Protein AF-A0A1Q9TMA4-F1 (afdb_monomer_lite)

Sequence (161 aa):
MSEAVSGPCPETPPRSEPEQAPPPSTEVVAIDDAPVKVGPGLGERLGRWAKESFVPPEIWSTDRPSLSKQLAYAREGAWGPKKGWHRTAAQVAFWGVSFPTSAAAYAIEWIGERPSRWVVALILLSLLYQLPYVPQAVGVLIRIPAWPITATWSLLGLAAS

pLDDT: mean 74.06, std 15.37, range [39.78, 96.88]

Radius of gyration: 37.81 Å; chains: 1; bounding box: 89×95×64 Å

Secondary structure (DSSP, 8-state):
--------------------PPP----------------S-HHHHHHHHHHHHHS---TTTSPPPPHHHHHHHHHHTTTS-SSSHHHHHHHHHIIIIIHHHHHHHHHHHHHHT-HHHHHHHHHHHHHHHTSTHHHHHHHHHHHHHHHHHHHHHHHHHHTT-

Structure (mmCIF, N/CA/C/O backbone):
data_AF-A0A1Q9TMA4-F1
#
_entry.id   AF-A0A1Q9TMA4-F1
#
loop_
_atom_site.group_PDB
_atom_site.id
_atom_site.type_symbol
_atom_site.label_atom_id
_atom_site.label_alt_id
_atom_site.label_comp_id
_atom_site.label_asym_id
_atom_site.label_entity_id
_atom_site.label_seq_id
_atom_site.pdbx_PDB_ins_code
_atom_site.Cartn_x
_atom_site.Cartn_y
_atom_site.Cartn_z
_atom_site.occupancy
_atom_site.B_iso_or_equiv
_atom_site.auth_seq_id
_atom_site.auth_comp_id
_atom_site.auth_asym_id
_atom_site.auth_atom_id
_atom_site.pdbx_PDB_model_num
ATOM 1 N N . MET A 1 1 ? -67.937 -67.158 25.478 1.00 39.78 1 MET A N 1
ATOM 2 C CA . MET A 1 1 ? -67.286 -68.395 24.995 1.00 39.78 1 MET A CA 1
ATOM 3 C C . MET A 1 1 ? -65.808 -68.237 25.266 1.00 39.78 1 MET A C 1
ATOM 5 O O . MET A 1 1 ? -65.268 -67.235 24.834 1.00 39.78 1 MET A O 1
ATOM 9 N N . SER A 1 2 ? -65.079 -69.097 25.945 1.00 44.59 2 SER A N 1
ATOM 10 C CA . SER A 1 2 ? -65.337 -70.131 26.943 1.00 44.59 2 SER A CA 1
ATOM 11 C C . SER A 1 2 ? -63.976 -70.285 27.621 1.00 44.59 2 SER A C 1
ATOM 13 O O . SER A 1 2 ? -62.950 -70.234 26.945 1.00 44.59 2 SER A O 1
ATOM 15 N N . GLU A 1 3 ? -63.974 -70.427 28.938 1.00 45.12 3 GLU A N 1
ATOM 16 C CA . GLU A 1 3 ? -62.808 -70.850 29.707 1.00 45.12 3 GLU A CA 1
ATOM 17 C C . GLU A 1 3 ? -62.313 -72.228 29.246 1.00 45.12 3 GLU A C 1
ATOM 19 O O . GLU A 1 3 ? -63.118 -73.086 28.881 1.00 45.12 3 GLU A O 1
ATOM 24 N N . ALA A 1 4 ? -61.004 -72.462 29.352 1.00 47.50 4 ALA A N 1
ATOM 25 C CA . ALA A 1 4 ? -60.463 -73.785 29.647 1.00 47.50 4 ALA A CA 1
ATOM 26 C C . ALA A 1 4 ? -59.119 -73.646 30.379 1.00 47.50 4 ALA A C 1
ATOM 28 O O . ALA A 1 4 ? -58.060 -73.441 29.789 1.00 47.50 4 ALA A O 1
ATOM 29 N N . VAL A 1 5 ? -59.222 -73.737 31.701 1.00 52.69 5 VAL A N 1
ATOM 30 C CA . VAL A 1 5 ? -58.171 -74.053 32.670 1.00 52.69 5 VAL A CA 1
ATOM 31 C C . VAL A 1 5 ? -57.756 -75.521 32.506 1.00 52.69 5 VAL A C 1
ATOM 33 O O . VAL A 1 5 ? -58.635 -76.367 32.375 1.00 52.69 5 VAL A O 1
ATOM 36 N N . SER A 1 6 ? -56.458 -75.843 32.610 1.00 52.31 6 SER A N 1
ATOM 37 C CA . SER A 1 6 ? -55.985 -77.086 33.255 1.00 52.31 6 SER A CA 1
ATOM 38 C C . SER A 1 6 ? -54.473 -77.033 33.542 1.00 52.31 6 SER A C 1
ATOM 40 O O . SER A 1 6 ? -53.674 -76.921 32.616 1.00 52.31 6 SER A O 1
ATOM 42 N N . GLY A 1 7 ? -54.081 -77.115 34.822 1.00 47.53 7 GLY A N 1
ATOM 43 C CA . GLY A 1 7 ? -52.700 -77.399 35.279 1.00 47.53 7 GLY A CA 1
ATOM 44 C C . GLY A 1 7 ? -52.404 -78.914 35.315 1.00 47.53 7 GLY A C 1
ATOM 45 O O . GLY A 1 7 ? -53.079 -79.649 34.595 1.00 47.53 7 GLY A O 1
ATOM 46 N N . PRO A 1 8 ? -51.571 -79.440 36.247 1.00 53.34 8 PRO A N 1
ATOM 47 C CA . PRO A 1 8 ? -50.202 -79.051 36.640 1.00 53.34 8 PRO A CA 1
ATOM 48 C C . PRO A 1 8 ? -49.175 -80.235 36.629 1.00 53.34 8 PRO A C 1
ATOM 50 O O . PRO A 1 8 ? -49.577 -81.385 36.735 1.00 53.34 8 PRO A O 1
ATOM 53 N N . CYS A 1 9 ? -47.866 -79.898 36.601 1.00 45.06 9 CYS A N 1
ATOM 54 C CA . CYS A 1 9 ? -46.639 -80.572 37.131 1.00 45.06 9 CYS A CA 1
ATOM 55 C C . CYS A 1 9 ? -46.297 -82.065 36.819 1.00 45.06 9 CYS A C 1
ATOM 57 O O . CYS A 1 9 ? -47.188 -82.905 36.752 1.00 45.06 9 CYS A O 1
ATOM 59 N N . PRO A 1 10 ? -44.994 -82.437 36.689 1.00 55.50 10 PRO A N 1
ATOM 60 C CA . PRO A 1 10 ? -44.120 -82.515 37.871 1.00 55.50 10 PRO A CA 1
ATOM 61 C C . PRO A 1 10 ? -42.655 -82.054 37.704 1.00 55.50 10 PRO A C 1
ATOM 63 O O . PRO A 1 10 ? -42.088 -81.989 36.616 1.00 55.50 10 PRO A O 1
ATOM 66 N N . GLU A 1 11 ? -42.067 -81.769 38.865 1.00 49.47 11 GLU A N 1
ATOM 67 C CA . GLU A 1 11 ? -40.668 -81.455 39.148 1.00 49.47 11 GLU A CA 1
ATOM 68 C C . GLU A 1 11 ? -39.682 -82.564 38.737 1.00 49.47 11 GLU A C 1
ATOM 70 O O . GLU A 1 11 ? -39.968 -83.758 38.808 1.00 49.47 11 GLU A O 1
ATOM 75 N N . THR A 1 12 ? -38.447 -82.170 38.429 1.00 57.56 12 THR A N 1
ATOM 76 C CA . THR A 1 12 ? -37.255 -83.009 38.628 1.00 57.56 12 THR A CA 1
ATOM 77 C C . THR A 1 12 ? -36.114 -82.107 39.112 1.00 57.56 12 THR A C 1
ATOM 79 O O . THR A 1 12 ? -35.728 -81.198 38.375 1.00 57.56 12 THR A O 1
ATOM 82 N N . PRO A 1 13 ? -35.573 -82.299 40.331 1.00 56.16 13 PRO A N 1
ATOM 83 C CA . PRO A 1 13 ? -34.351 -81.641 40.783 1.00 56.16 13 PRO A CA 1
ATOM 84 C C . PRO A 1 13 ? -33.136 -82.565 40.523 1.00 56.16 13 PRO A C 1
ATOM 86 O O . PRO A 1 13 ? -33.284 -83.670 40.005 1.00 56.16 13 PRO A O 1
ATOM 89 N N . PRO A 1 14 ? -31.934 -82.197 40.979 1.00 55.84 14 PRO A N 1
ATOM 90 C CA . PRO A 1 14 ? -30.977 -81.294 40.357 1.00 55.84 14 PRO A CA 1
ATOM 91 C C . PRO A 1 14 ? -29.791 -82.074 39.749 1.00 55.84 14 PRO A C 1
ATOM 93 O O . PRO A 1 14 ? -29.515 -83.213 40.126 1.00 55.84 14 PRO A O 1
ATOM 96 N N . ARG A 1 15 ? -29.000 -81.444 38.874 1.00 42.34 15 ARG A N 1
ATOM 97 C CA . ARG A 1 15 ? -27.616 -81.888 38.645 1.00 42.34 15 ARG A CA 1
ATOM 98 C C . ARG A 1 15 ? -26.684 -80.689 38.647 1.00 42.34 15 ARG A C 1
ATOM 100 O O . ARG A 1 15 ? -26.617 -79.935 37.685 1.00 42.34 15 ARG A O 1
ATOM 107 N N . SER A 1 16 ? -26.012 -80.525 39.776 1.00 54.84 16 SER A N 1
ATOM 108 C CA . SER A 1 16 ? -24.883 -79.626 39.966 1.00 54.84 16 SER A CA 1
ATOM 109 C C . SER A 1 16 ? -23.645 -80.225 39.304 1.00 54.84 16 SER A C 1
ATOM 111 O O . SER A 1 16 ? -23.318 -81.374 39.587 1.00 54.84 16 SER A O 1
ATOM 113 N N . GLU A 1 17 ? -22.952 -79.450 38.474 1.00 55.56 17 GLU A N 1
ATOM 114 C CA . GLU A 1 17 ? -21.537 -79.622 38.111 1.00 55.56 17 GLU A CA 1
ATOM 115 C C . GLU A 1 17 ? -21.041 -78.308 37.456 1.00 55.56 17 GLU A C 1
ATOM 117 O O . GLU A 1 17 ? -21.864 -77.501 37.024 1.00 55.56 17 GLU A O 1
ATOM 122 N N . PRO A 1 18 ? -19.737 -77.995 37.496 1.00 50.81 18 PRO A N 1
ATOM 123 C CA . PRO A 1 18 ? -19.208 -77.005 38.430 1.00 50.81 18 PRO A CA 1
ATOM 124 C C . PRO A 1 18 ? -18.807 -75.676 37.777 1.00 50.81 18 PRO A C 1
ATOM 126 O O . PRO A 1 18 ? -18.363 -75.618 36.635 1.00 50.81 18 PRO A O 1
ATOM 129 N N . GLU A 1 19 ? -18.916 -74.632 38.597 1.00 57.62 19 GLU A N 1
ATOM 130 C CA . GLU A 1 19 ? -18.088 -73.424 38.681 1.00 57.62 19 GLU A CA 1
ATOM 131 C C . GLU A 1 19 ? -16.900 -73.343 37.698 1.00 57.62 19 GLU A C 1
ATOM 133 O O . GLU A 1 19 ? -15.788 -73.789 37.977 1.00 57.62 19 GLU A O 1
ATOM 138 N N . GLN A 1 20 ? -17.133 -72.699 36.552 1.00 51.00 20 GLN A N 1
ATOM 139 C CA . GLN A 1 20 ? -16.081 -72.056 35.769 1.00 51.00 20 GLN A CA 1
ATOM 140 C C . GLN A 1 20 ? -16.149 -70.551 36.020 1.00 51.00 20 GLN A C 1
ATOM 142 O O . GLN A 1 20 ? -17.106 -69.878 35.637 1.00 51.00 20 GLN A O 1
ATOM 147 N N . ALA A 1 21 ? -15.124 -70.041 36.702 1.00 54.44 21 ALA A N 1
ATOM 148 C CA . ALA A 1 21 ? -14.914 -68.621 36.927 1.00 54.44 21 ALA A CA 1
ATOM 149 C C . ALA A 1 21 ? -14.844 -67.854 35.586 1.00 54.44 21 ALA A C 1
ATOM 151 O O . ALA A 1 21 ? -14.242 -68.352 34.628 1.00 54.44 21 ALA A O 1
ATOM 152 N N . PRO A 1 22 ? -15.438 -66.651 35.499 1.00 65.12 22 PRO A N 1
ATOM 153 C CA . PRO A 1 22 ? -15.466 -65.879 34.264 1.00 65.12 22 PRO A CA 1
ATOM 154 C C . PRO A 1 22 ? -14.064 -65.352 33.907 1.00 65.12 22 PRO A C 1
ATOM 156 O O . PRO A 1 22 ? -13.335 -64.909 34.800 1.00 65.12 22 PRO A O 1
ATOM 159 N N . PRO A 1 23 ? -13.671 -65.326 32.619 1.00 65.69 23 PRO A N 1
ATOM 160 C CA . PRO A 1 23 ? -12.566 -64.477 32.195 1.00 65.69 23 PRO A CA 1
ATOM 161 C C . PRO A 1 23 ? -12.961 -63.002 32.402 1.00 65.69 23 PRO A C 1
ATOM 163 O O . PRO A 1 23 ? -14.135 -62.659 32.243 1.00 65.69 23 PRO A O 1
ATOM 166 N N . PRO A 1 24 ? -12.016 -62.118 32.764 1.00 57.09 24 PRO A N 1
ATOM 167 C CA . PRO A 1 24 ? -12.315 -60.722 33.045 1.00 57.09 24 PRO A CA 1
ATOM 168 C C . PRO A 1 24 ? -12.894 -60.046 31.801 1.00 57.09 24 PRO A C 1
ATOM 170 O O . PRO A 1 24 ? -12.211 -59.872 30.788 1.00 57.09 24 PRO A O 1
ATOM 173 N N . SER A 1 25 ? -14.162 -59.654 31.899 1.00 53.59 25 SER A N 1
ATOM 174 C CA . SER A 1 25 ? -14.818 -58.738 30.978 1.00 53.59 25 SER A CA 1
ATOM 175 C C . SER A 1 25 ? -13.993 -57.456 30.944 1.00 53.59 25 SER A C 1
ATOM 177 O O . SER A 1 25 ? -14.022 -56.658 31.878 1.00 53.59 25 SER A O 1
ATOM 179 N N . THR A 1 26 ? -13.215 -57.272 29.880 1.00 51.41 26 THR A N 1
ATOM 180 C CA . THR A 1 26 ? -12.702 -55.950 29.531 1.00 51.41 26 THR A CA 1
ATOM 181 C C . THR A 1 26 ? -13.924 -55.146 29.127 1.00 51.41 26 THR A C 1
ATOM 183 O O . THR A 1 26 ? -14.411 -55.246 28.003 1.00 51.41 26 THR A O 1
ATOM 186 N N . GLU A 1 27 ? -14.485 -54.435 30.096 1.00 52.16 27 GLU A N 1
ATOM 187 C CA . GLU A 1 27 ? -15.512 -53.435 29.883 1.00 52.16 27 GLU A CA 1
ATOM 188 C C . GLU A 1 27 ? -14.855 -52.331 29.051 1.00 52.16 27 GLU A C 1
ATOM 190 O O . GLU A 1 27 ? -14.160 -51.449 29.555 1.00 52.16 27 GLU A O 1
ATOM 195 N N . VAL A 1 28 ? -14.971 -52.455 27.728 1.00 48.56 28 VAL A N 1
ATOM 196 C CA . VAL A 1 28 ? -14.662 -51.370 26.806 1.00 48.56 28 VAL A CA 1
ATOM 197 C C . VAL A 1 28 ? -15.703 -50.308 27.112 1.00 48.56 28 VAL A C 1
ATOM 199 O O . VAL A 1 28 ? -16.836 -50.383 26.641 1.00 48.56 28 VAL A O 1
ATOM 202 N N . VAL A 1 29 ? -15.332 -49.361 27.972 1.00 48.31 29 VAL A N 1
ATOM 203 C CA . VAL A 1 29 ? -16.070 -48.120 28.169 1.00 48.31 29 VAL A CA 1
ATOM 204 C C . VAL A 1 29 ? -16.164 -47.485 26.790 1.00 48.31 29 VAL A C 1
ATOM 206 O O . VAL A 1 29 ? -15.190 -46.936 26.276 1.00 48.31 29 VAL A O 1
ATOM 209 N N . ALA A 1 30 ? -17.321 -47.645 26.152 1.00 52.78 30 ALA A N 1
ATOM 210 C CA . ALA A 1 30 ? -17.676 -46.901 24.967 1.00 52.78 30 ALA A CA 1
ATOM 211 C C . ALA A 1 30 ? -17.666 -45.432 25.386 1.00 52.78 30 ALA A C 1
ATOM 213 O O . ALA A 1 30 ? -18.570 -44.963 26.077 1.00 52.78 30 ALA A O 1
ATOM 214 N N . ILE A 1 31 ? -16.582 -44.734 25.053 1.00 54.22 31 ILE A N 1
ATOM 215 C CA . ILE A 1 31 ? -16.536 -43.284 25.137 1.00 54.22 31 ILE A CA 1
ATOM 216 C C . ILE A 1 31 ? -17.542 -42.824 24.088 1.00 54.22 31 ILE A C 1
ATOM 218 O O . ILE A 1 31 ? -17.295 -42.916 22.888 1.00 54.22 31 ILE A O 1
ATOM 222 N N . ASP A 1 32 ? -18.729 -42.467 24.562 1.00 52.81 32 ASP A N 1
ATOM 223 C CA . ASP A 1 32 ? -19.806 -41.909 23.765 1.00 52.81 32 ASP A CA 1
ATOM 224 C C . ASP A 1 32 ? -19.310 -40.559 23.218 1.00 52.81 32 ASP A C 1
ATOM 226 O O . ASP A 1 32 ? -19.361 -39.532 23.897 1.00 52.81 32 ASP A O 1
ATOM 230 N N . ASP A 1 33 ? -18.738 -40.585 22.010 1.00 58.78 33 ASP A N 1
ATOM 231 C CA . ASP A 1 33 ? -18.239 -39.440 21.231 1.00 58.78 33 ASP A CA 1
ATOM 232 C C . ASP A 1 33 ? -19.408 -38.576 20.708 1.00 58.78 33 ASP A C 1
ATOM 234 O O . ASP A 1 33 ? -19.457 -38.132 19.556 1.00 58.78 33 ASP A O 1
ATOM 238 N N . ALA A 1 34 ? -20.409 -38.327 21.552 1.00 55.19 34 ALA A N 1
ATOM 239 C CA . ALA A 1 34 ? -21.443 -37.356 21.260 1.00 55.19 34 ALA A CA 1
ATOM 240 C C . ALA A 1 34 ? -20.801 -35.957 21.310 1.00 55.19 34 ALA A C 1
ATOM 242 O O . ALA A 1 34 ? -20.283 -35.557 22.359 1.00 55.19 34 ALA A O 1
ATOM 243 N N . PRO A 1 35 ? -20.818 -35.174 20.211 1.00 60.34 35 PRO A N 1
ATOM 244 C CA . PRO A 1 35 ? -20.215 -33.852 20.207 1.00 60.34 35 PRO A CA 1
ATOM 245 C C . PRO A 1 35 ? -20.901 -32.995 21.268 1.00 60.34 35 PRO A C 1
ATOM 247 O O . PRO A 1 35 ? -22.098 -32.703 21.178 1.00 60.34 35 PRO A O 1
ATOM 250 N N . VAL A 1 36 ? -20.130 -32.596 22.282 1.00 60.84 36 VAL A N 1
ATOM 251 C CA . VAL A 1 36 ? -20.578 -31.703 23.348 1.00 60.84 36 VAL A CA 1
ATOM 252 C C . VAL A 1 36 ? -21.032 -30.400 22.696 1.00 60.84 36 VAL A C 1
ATOM 254 O O . VAL A 1 36 ? -20.222 -29.555 22.310 1.00 60.84 36 VAL A O 1
ATOM 257 N N . LYS A 1 37 ? -22.351 -30.234 22.552 1.00 59.28 37 LYS A N 1
ATOM 258 C CA . LYS A 1 37 ? -22.966 -28.964 22.168 1.00 59.28 37 LYS A CA 1
ATOM 259 C C . LYS A 1 37 ? -22.755 -27.989 23.320 1.00 59.28 37 LYS A C 1
ATOM 261 O O . LYS A 1 37 ? -23.590 -27.875 24.214 1.00 59.28 37 LYS A O 1
ATOM 266 N N . VAL A 1 38 ? -21.623 -27.291 23.302 1.00 57.66 38 VAL A N 1
ATOM 267 C CA . VAL A 1 38 ? -21.454 -26.048 24.052 1.00 57.66 38 VAL A CA 1
ATOM 268 C C . VAL A 1 38 ? -22.625 -25.143 23.667 1.00 57.66 38 VAL A C 1
ATOM 270 O O . VAL A 1 38 ? -22.769 -24.780 22.501 1.00 57.66 38 VAL A O 1
ATOM 273 N N . GLY A 1 39 ? -23.512 -24.856 24.630 1.00 58.81 39 GLY A N 1
ATOM 274 C CA . GLY A 1 39 ? -24.628 -23.914 24.459 1.00 58.81 39 GLY A CA 1
ATOM 275 C C . GLY A 1 39 ? -24.134 -22.559 23.942 1.00 58.81 39 GLY A C 1
ATOM 276 O O . GLY A 1 39 ? -22.922 -22.359 23.932 1.00 58.81 39 GLY A O 1
ATOM 277 N N . PRO A 1 40 ? -25.027 -21.631 23.535 1.00 58.72 40 PRO A N 1
ATOM 278 C CA . PRO A 1 40 ? -24.715 -20.488 22.672 1.00 58.72 40 PRO A CA 1
ATOM 279 C C . PRO A 1 40 ? -23.507 -19.703 23.181 1.00 58.72 40 PRO A C 1
ATOM 281 O O . PRO A 1 40 ? -23.594 -18.837 24.054 1.00 58.72 40 PRO A O 1
ATOM 284 N N . GLY A 1 41 ? -22.346 -20.116 22.690 1.00 72.56 41 GLY A N 1
ATOM 285 C CA . GLY A 1 41 ? -21.106 -19.970 23.428 1.00 72.56 41 GLY A CA 1
ATOM 286 C C . GLY A 1 41 ? -20.401 -18.698 23.029 1.00 72.56 41 GLY A C 1
ATOM 287 O O . GLY A 1 41 ? -20.663 -18.124 21.969 1.00 72.56 41 GLY A O 1
ATOM 288 N N . LEU A 1 42 ? -19.426 -18.289 23.839 1.00 72.00 42 LEU A N 1
ATOM 289 C CA . LEU A 1 42 ? -18.506 -17.219 23.462 1.00 72.00 42 LEU A CA 1
ATOM 290 C C . LEU A 1 42 ? -17.889 -17.489 22.076 1.00 72.00 42 LEU A C 1
ATOM 292 O O . LEU A 1 42 ? -17.773 -16.568 21.279 1.00 72.00 42 LEU A O 1
ATOM 296 N N . GLY A 1 43 ? -17.593 -18.760 21.765 1.00 78.69 43 GLY A N 1
ATOM 297 C CA . GLY A 1 43 ? -17.099 -19.205 20.459 1.00 78.69 43 GLY A CA 1
ATOM 298 C C . GLY A 1 43 ? -18.111 -19.072 19.319 1.00 78.69 43 GLY A C 1
ATOM 299 O O . GLY A 1 43 ? -17.732 -18.695 18.218 1.00 78.69 43 GLY A O 1
ATOM 300 N N . GLU A 1 44 ? -19.403 -19.284 19.571 1.00 81.00 44 GLU A N 1
ATOM 301 C CA . GLU A 1 44 ? -20.453 -19.093 18.562 1.00 81.00 44 GLU A CA 1
ATOM 302 C C . GLU A 1 44 ? -20.683 -17.598 18.280 1.00 81.00 44 GLU A C 1
ATOM 304 O O . GLU A 1 44 ? -20.886 -17.192 17.134 1.00 81.00 44 GLU A O 1
ATOM 309 N N . ARG A 1 45 ? -20.566 -16.752 19.316 1.00 80.56 45 ARG A N 1
ATOM 310 C CA . ARG A 1 45 ? -20.596 -15.285 19.186 1.00 80.56 45 ARG A CA 1
ATOM 311 C C . ARG A 1 45 ? -19.353 -14.756 18.470 1.00 80.56 45 ARG A C 1
ATOM 313 O O . ARG A 1 45 ? -19.495 -13.907 17.595 1.00 80.56 45 ARG A O 1
ATOM 320 N N . LEU A 1 46 ? -18.164 -15.274 18.789 1.00 82.06 46 LEU A N 1
ATOM 321 C CA . LEU A 1 46 ? -16.919 -14.916 18.102 1.00 82.06 46 LEU A CA 1
ATOM 322 C C . LEU A 1 46 ? -16.938 -15.374 16.645 1.00 82.06 46 LEU A C 1
ATOM 324 O O . LEU A 1 46 ? -16.570 -14.607 15.764 1.00 82.06 46 LEU A O 1
ATOM 328 N N . GLY A 1 47 ? -17.395 -16.601 16.388 1.00 83.38 47 GLY A N 1
ATOM 329 C CA . GLY A 1 47 ? -17.518 -17.154 15.043 1.00 83.38 47 GLY A CA 1
ATOM 330 C C . GLY A 1 47 ? -18.503 -16.357 14.194 1.00 83.38 47 GLY A C 1
ATOM 331 O O . GLY A 1 47 ? -18.211 -16.052 13.040 1.00 83.38 47 GLY A O 1
ATOM 332 N N . ARG A 1 48 ? -19.632 -15.937 14.779 1.00 81.88 48 ARG A N 1
ATOM 333 C CA . ARG A 1 48 ? -20.587 -15.043 14.116 1.00 81.88 48 ARG A CA 1
ATOM 334 C C . ARG A 1 48 ? -19.987 -13.665 13.845 1.00 81.88 48 ARG A C 1
ATOM 336 O O . ARG A 1 48 ? -20.036 -13.219 12.707 1.00 81.88 48 ARG A O 1
ATOM 343 N N . TRP A 1 49 ? -19.359 -13.041 14.841 1.00 84.06 49 TRP A N 1
ATOM 344 C CA . TRP A 1 49 ? -18.685 -11.749 14.680 1.00 84.06 49 TRP A CA 1
ATOM 345 C C . TRP A 1 49 ? -17.589 -11.798 13.610 1.00 84.06 49 TRP A C 1
ATOM 347 O O . TRP A 1 49 ? -17.504 -10.901 12.776 1.00 84.06 49 TRP A O 1
ATOM 357 N N . ALA A 1 50 ? -16.781 -12.860 13.591 1.00 80.88 50 ALA A N 1
ATOM 358 C CA . ALA A 1 50 ? -15.736 -13.049 12.596 1.00 80.88 50 ALA A CA 1
ATOM 359 C C . ALA A 1 50 ? -16.339 -13.239 11.201 1.00 80.88 50 ALA A C 1
ATOM 361 O O . ALA A 1 50 ? -15.897 -12.602 10.251 1.00 80.88 50 ALA A O 1
ATOM 362 N N . LYS A 1 51 ? -17.395 -14.049 11.071 1.00 81.88 51 LYS A N 1
ATOM 363 C CA . LYS A 1 51 ? -18.097 -14.224 9.797 1.00 81.88 51 LYS A CA 1
ATOM 364 C C . LYS A 1 51 ? -18.714 -12.909 9.309 1.00 81.88 51 LYS A C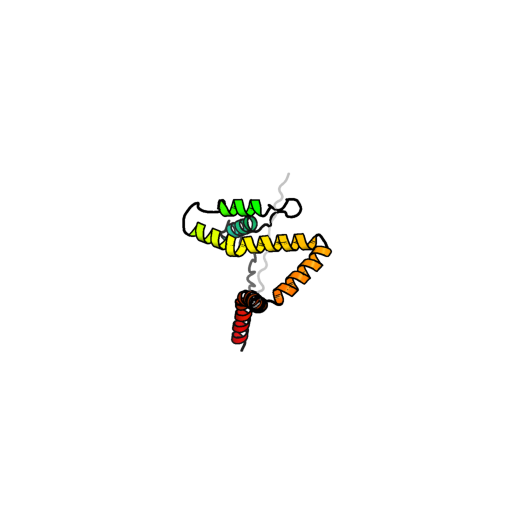 1
ATOM 366 O O . LYS A 1 51 ? -18.610 -12.597 8.136 1.00 81.88 51 LYS A O 1
ATOM 371 N N . GLU A 1 52 ? -19.298 -12.108 10.189 1.00 80.56 52 GLU A N 1
ATOM 372 C CA . GLU A 1 52 ? -19.871 -10.805 9.822 1.00 80.56 52 GLU A CA 1
ATOM 373 C C . GLU A 1 52 ? -18.798 -9.751 9.497 1.00 80.56 52 GLU A C 1
ATOM 375 O O . GLU A 1 52 ? -19.017 -8.904 8.637 1.00 80.56 52 GLU A O 1
ATOM 380 N N . SER A 1 53 ? -17.629 -9.815 10.141 1.00 76.50 53 SER A N 1
ATOM 381 C CA . SER A 1 53 ? -16.563 -8.810 9.986 1.00 76.50 53 SER A CA 1
ATOM 382 C C . SER A 1 53 ? -15.562 -9.129 8.871 1.00 76.50 53 SER A C 1
ATOM 384 O O . SER A 1 53 ? -14.923 -8.216 8.352 1.00 76.50 53 SER A O 1
ATOM 386 N N . PHE A 1 54 ? -15.398 -10.407 8.514 1.00 76.69 54 PHE A N 1
ATOM 387 C CA . PHE A 1 54 ? -14.396 -10.877 7.548 1.00 76.69 54 PHE A CA 1
ATOM 388 C C . PHE A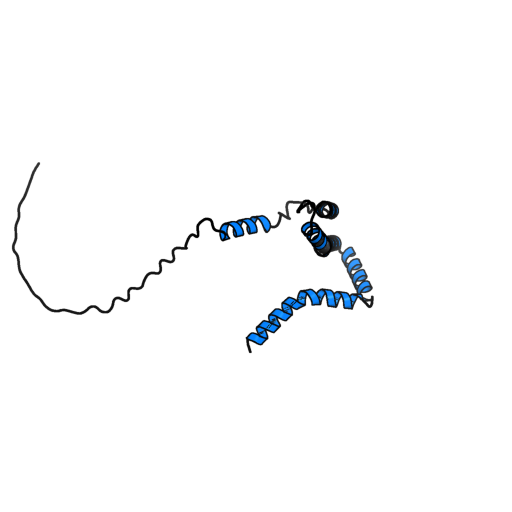 1 54 ? -14.992 -11.474 6.273 1.00 76.69 54 PHE A C 1
ATOM 390 O O . PHE A 1 54 ? -14.234 -11.968 5.440 1.00 76.69 54 PHE A O 1
ATOM 397 N N . VAL A 1 55 ? -16.315 -11.439 6.080 1.00 77.25 55 VAL A N 1
ATOM 398 C CA . VAL A 1 55 ? -16.879 -11.733 4.758 1.00 77.25 55 VAL A CA 1
ATOM 399 C C . VAL A 1 55 ? -16.463 -10.597 3.820 1.00 77.25 55 VAL A C 1
ATOM 401 O O . VAL A 1 55 ? -16.866 -9.451 4.040 1.00 77.25 55 VAL A O 1
ATOM 404 N N . PRO A 1 56 ? -15.617 -10.877 2.810 1.00 66.25 56 PRO A N 1
ATOM 405 C CA . PRO A 1 56 ? -15.199 -9.851 1.877 1.00 66.25 56 PRO A CA 1
ATOM 406 C C . PRO A 1 56 ? -16.439 -9.321 1.145 1.00 66.25 56 PRO A C 1
ATOM 408 O O . PRO A 1 56 ? -17.336 -10.104 0.820 1.00 66.25 56 PRO A O 1
ATOM 411 N N . PRO A 1 57 ? -16.520 -8.003 0.901 1.00 71.25 57 PRO A N 1
ATOM 412 C CA . PRO A 1 57 ? -17.620 -7.444 0.132 1.00 71.25 57 PRO A CA 1
ATOM 413 C C . PRO A 1 57 ? -17.649 -8.072 -1.263 1.00 71.25 57 PRO A C 1
ATOM 415 O O . PRO A 1 57 ? -16.605 -8.428 -1.810 1.00 71.25 57 PRO A O 1
ATOM 418 N N . GLU A 1 58 ? -18.842 -8.186 -1.842 1.00 80.69 58 GLU A N 1
ATOM 419 C CA . GLU A 1 58 ? -19.016 -8.735 -3.184 1.00 80.69 58 GLU A CA 1
ATOM 420 C C . GLU A 1 58 ? -18.332 -7.828 -4.220 1.00 80.69 58 GLU A C 1
ATOM 422 O O . GLU A 1 58 ? -18.819 -6.737 -4.531 1.00 80.69 58 GLU A O 1
ATOM 427 N N . ILE A 1 59 ? -17.174 -8.270 -4.720 1.00 76.31 59 ILE A N 1
ATOM 428 C CA . ILE A 1 59 ? -16.309 -7.487 -5.615 1.00 76.31 59 ILE A CA 1
ATOM 429 C C . ILE A 1 59 ? -16.780 -7.512 -7.068 1.00 76.31 59 ILE A C 1
ATOM 431 O O . ILE A 1 59 ? -16.372 -6.652 -7.844 1.00 76.31 59 ILE A O 1
ATOM 435 N N . TRP A 1 60 ? -17.607 -8.489 -7.447 1.00 78.69 60 TRP A N 1
ATOM 436 C CA . TRP A 1 60 ? -18.010 -8.683 -8.840 1.00 78.69 60 TRP A CA 1
ATOM 437 C C . TRP A 1 60 ? -19.293 -7.935 -9.201 1.00 78.69 60 TRP A C 1
ATOM 439 O O . TRP A 1 60 ? -19.531 -7.673 -10.377 1.00 78.69 60 TRP A O 1
ATOM 449 N N . SER A 1 61 ? -20.117 -7.580 -8.211 1.00 80.88 61 SER A N 1
ATOM 450 C CA . SER A 1 61 ? -21.386 -6.873 -8.429 1.00 80.88 61 SER A CA 1
ATOM 451 C C . SER A 1 61 ? -21.375 -5.414 -7.979 1.00 80.88 61 SER A C 1
ATOM 453 O O . SER A 1 61 ? -22.321 -4.686 -8.273 1.00 80.88 61 SER A O 1
ATOM 455 N N . THR A 1 62 ? -20.363 -4.993 -7.219 1.00 78.69 62 THR A N 1
ATOM 456 C CA . THR A 1 62 ? -20.330 -3.670 -6.589 1.00 78.69 62 THR A CA 1
ATOM 457 C C . THR A 1 62 ? -19.112 -2.900 -7.064 1.00 78.69 62 THR A C 1
ATOM 459 O O . THR A 1 62 ? -17.981 -3.341 -6.860 1.00 78.69 62 THR A O 1
ATOM 462 N N . ASP A 1 63 ? -19.334 -1.716 -7.637 1.00 79.94 63 ASP A N 1
ATOM 463 C CA . ASP A 1 63 ? -18.241 -0.820 -8.000 1.00 79.94 63 ASP A CA 1
ATOM 464 C C . ASP A 1 63 ? -17.392 -0.474 -6.775 1.00 79.94 63 ASP A C 1
ATOM 466 O O . ASP A 1 63 ? -17.895 -0.121 -5.699 1.00 79.94 63 ASP A O 1
ATOM 470 N N . ARG A 1 64 ? -16.071 -0.525 -6.950 1.00 77.12 64 ARG A N 1
ATOM 471 C CA . ARG A 1 64 ? -15.143 -0.138 -5.893 1.00 77.12 64 ARG A CA 1
ATOM 472 C C . ARG A 1 64 ? -15.295 1.356 -5.571 1.00 77.12 64 ARG A C 1
ATOM 474 O O . ARG A 1 64 ? -15.362 2.191 -6.475 1.00 77.12 64 ARG A O 1
ATOM 481 N N . PRO A 1 65 ? -15.300 1.744 -4.282 1.00 83.12 65 PRO A N 1
ATOM 482 C CA . PRO A 1 65 ? -15.367 3.149 -3.913 1.00 83.12 65 PRO A CA 1
ATOM 483 C C . PRO A 1 65 ? -14.103 3.869 -4.382 1.00 83.12 65 PRO A C 1
ATOM 485 O O . PRO A 1 65 ? -12.988 3.435 -4.075 1.00 83.12 65 PRO A O 1
ATOM 488 N N . SER A 1 66 ? -14.281 4.995 -5.076 1.00 86.44 66 SER A N 1
ATOM 489 C CA . SER A 1 66 ? -13.180 5.848 -5.528 1.00 86.44 66 SER A CA 1
ATOM 490 C C . SER A 1 66 ? -12.268 6.262 -4.368 1.00 86.44 66 SER A C 1
ATOM 492 O O . SER A 1 66 ? -12.722 6.438 -3.234 1.00 86.44 66 SER A O 1
ATOM 494 N N . LEU A 1 67 ? -10.982 6.503 -4.651 1.00 82.44 67 LEU A N 1
ATOM 495 C CA . LEU A 1 67 ? -10.023 6.989 -3.645 1.00 82.44 67 LEU A CA 1
ATOM 496 C C . LEU A 1 67 ? -10.501 8.272 -2.947 1.00 82.44 67 LEU A C 1
ATOM 498 O O . LEU A 1 67 ? -10.286 8.438 -1.750 1.00 82.44 67 LEU A O 1
ATOM 502 N N . SER A 1 68 ? -11.207 9.152 -3.664 1.00 83.88 68 SER A N 1
ATOM 503 C CA . SER A 1 68 ? -11.815 10.356 -3.086 1.00 83.88 68 SER A CA 1
ATOM 504 C C . SER A 1 68 ? -12.864 10.036 -2.017 1.00 83.88 68 SER A C 1
ATOM 506 O O . SER A 1 68 ? -12.867 10.669 -0.962 1.00 83.88 68 SER A O 1
ATOM 508 N N . LYS A 1 69 ? -13.714 9.026 -2.245 1.00 85.00 69 LYS A N 1
ATOM 509 C CA . LYS A 1 69 ? -14.704 8.560 -1.264 1.00 85.00 69 LYS A CA 1
ATOM 510 C C . LYS A 1 69 ? -14.026 7.900 -0.064 1.00 85.00 69 LYS A C 1
ATOM 512 O O . LYS A 1 69 ? -14.421 8.164 1.067 1.00 85.00 69 LYS A O 1
ATOM 517 N N . GLN A 1 70 ? -12.979 7.105 -0.291 1.00 83.88 70 GLN A N 1
ATOM 518 C CA . GLN A 1 70 ? -12.202 6.486 0.791 1.00 83.88 70 GLN A CA 1
ATOM 519 C C . GLN A 1 70 ? -11.511 7.538 1.673 1.00 83.88 70 GLN A C 1
ATOM 521 O O . GLN A 1 70 ? -11.578 7.461 2.899 1.00 83.88 70 GLN A O 1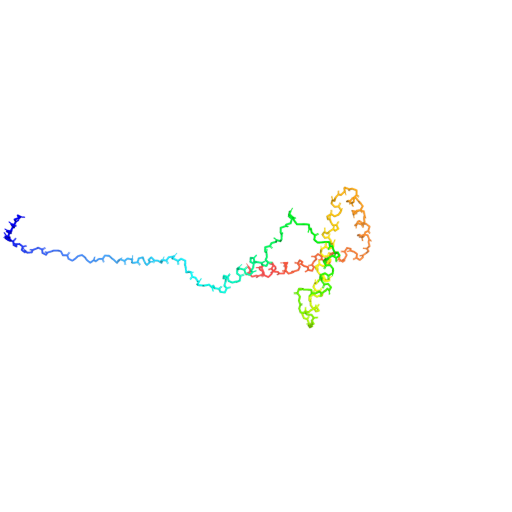
ATOM 526 N N . LEU A 1 71 ? -10.907 8.561 1.059 1.00 84.75 71 LEU A N 1
ATOM 527 C CA . LEU A 1 71 ? -10.301 9.694 1.763 1.00 84.75 71 LEU A CA 1
ATOM 528 C C . LEU A 1 71 ? -11.330 10.492 2.566 1.00 84.75 71 LEU A C 1
ATOM 530 O O . LEU A 1 71 ? -11.067 10.831 3.719 1.00 84.75 7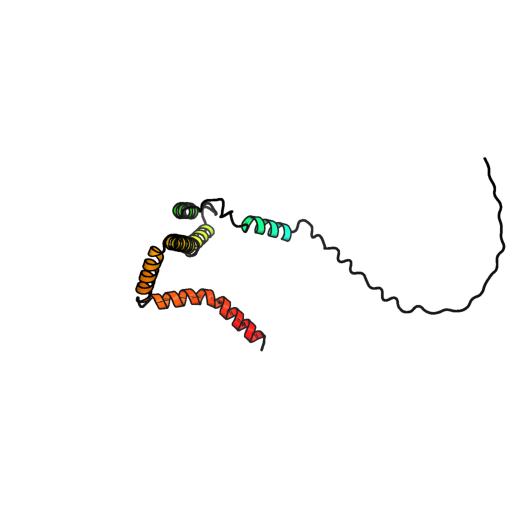1 LEU A O 1
ATOM 534 N N . ALA A 1 72 ? -12.494 10.783 1.980 1.00 84.06 72 ALA A N 1
ATOM 535 C CA . ALA A 1 72 ? -13.570 11.482 2.677 1.00 84.06 72 ALA A CA 1
ATOM 536 C C . ALA A 1 72 ? -14.033 10.689 3.908 1.00 84.06 72 ALA A C 1
ATOM 538 O O . ALA A 1 72 ? -14.005 11.216 5.020 1.00 84.06 72 ALA A O 1
ATOM 539 N N . TYR A 1 73 ? -14.323 9.398 3.729 1.00 80.94 73 TYR A N 1
ATOM 540 C CA . TYR A 1 73 ? -14.736 8.494 4.802 1.00 80.94 73 TYR A CA 1
ATOM 541 C C . TYR A 1 73 ? -13.714 8.426 5.946 1.00 80.94 73 TYR A C 1
ATOM 543 O O . TYR A 1 73 ? -14.060 8.540 7.127 1.00 80.94 73 TYR A O 1
ATOM 551 N N . ALA A 1 74 ? -12.432 8.289 5.607 1.00 79.62 74 ALA A N 1
ATOM 552 C CA . ALA A 1 74 ? -11.367 8.209 6.596 1.00 79.62 74 ALA A CA 1
ATOM 553 C C . ALA A 1 74 ? -11.110 9.539 7.317 1.00 79.62 74 ALA A C 1
ATOM 555 O O . ALA A 1 74 ? -10.854 9.545 8.523 1.00 79.62 74 ALA A O 1
ATOM 556 N N . ARG A 1 75 ? -11.215 10.671 6.609 1.00 78.50 75 ARG A N 1
ATOM 557 C CA . ARG A 1 75 ? -11.060 12.010 7.194 1.00 78.50 75 ARG A CA 1
ATOM 558 C C . ARG A 1 75 ? -12.203 12.336 8.150 1.00 78.50 75 ARG A C 1
ATOM 560 O O . ARG A 1 75 ? -11.969 12.854 9.247 1.00 78.50 75 ARG A O 1
ATOM 567 N N . GLU A 1 76 ? -13.426 12.002 7.752 1.00 78.75 76 GLU A N 1
ATOM 568 C CA . GLU A 1 76 ? -14.620 12.147 8.585 1.00 78.75 76 GLU A CA 1
ATOM 569 C C . GLU A 1 76 ? -14.543 11.242 9.821 1.00 78.75 76 GLU A C 1
ATOM 571 O O . GLU A 1 76 ? -14.985 11.638 10.905 1.00 78.75 76 GLU A O 1
ATOM 576 N N . GLY A 1 77 ? -13.862 10.097 9.702 1.00 67.50 77 GLY A N 1
ATOM 577 C CA . GLY A 1 77 ? -13.659 9.155 10.799 1.00 67.50 77 GLY A CA 1
ATOM 578 C C . GLY A 1 77 ? -14.962 8.464 11.183 1.00 67.50 77 GLY A C 1
ATOM 579 O O . GLY A 1 77 ? -15.179 8.179 12.357 1.00 67.50 77 GLY A O 1
ATOM 580 N N . ALA A 1 78 ? -15.839 8.228 10.202 1.00 71.75 78 ALA A N 1
ATOM 581 C CA . ALA A 1 78 ? -17.185 7.691 10.413 1.00 71.75 78 ALA A CA 1
ATOM 582 C C . ALA A 1 78 ? -17.200 6.292 11.064 1.00 71.75 78 ALA A C 1
ATOM 584 O O . ALA A 1 78 ? -18.234 5.848 11.550 1.00 71.75 78 ALA A O 1
ATOM 585 N N . TRP A 1 79 ? -16.051 5.618 11.103 1.00 69.31 79 TRP A N 1
ATOM 586 C CA . TRP A 1 79 ? -15.850 4.292 11.678 1.00 69.31 79 TRP A CA 1
ATOM 587 C C . TRP A 1 79 ? -15.450 4.288 13.162 1.00 69.31 79 TRP A C 1
ATOM 589 O O . TRP A 1 79 ? -15.319 3.213 13.742 1.00 69.31 79 TRP A O 1
ATOM 599 N N . GLY A 1 80 ? -15.236 5.449 13.797 1.00 72.25 80 GLY A N 1
ATOM 600 C CA . GLY A 1 80 ? -14.719 5.498 15.166 1.00 72.25 80 GLY A CA 1
ATOM 601 C C . GLY A 1 80 ? -15.193 6.682 16.014 1.00 72.25 80 GLY A C 1
ATOM 602 O O . GLY A 1 80 ? -15.942 7.548 15.555 1.00 72.25 80 GLY A O 1
ATOM 603 N N . PRO A 1 81 ? -14.759 6.741 17.287 1.00 76.81 81 PRO A N 1
ATOM 604 C CA . PRO A 1 81 ? -15.088 7.836 18.192 1.00 76.81 81 PRO A CA 1
ATOM 605 C C . PRO A 1 81 ? -14.667 9.192 17.614 1.00 76.81 81 PRO A C 1
ATOM 607 O O . PRO A 1 81 ? -13.560 9.356 17.099 1.00 76.81 81 PRO A O 1
ATOM 610 N N . LYS A 1 82 ? -15.521 10.216 17.751 1.00 78.94 82 LYS A N 1
ATOM 611 C CA . LYS A 1 82 ? -15.244 11.552 17.192 1.00 78.94 82 LYS A CA 1
ATOM 612 C C . LYS A 1 82 ? -14.054 12.265 17.855 1.00 78.94 82 LYS A C 1
ATOM 614 O O . LYS A 1 82 ? -13.533 13.210 17.264 1.00 78.94 82 LYS A O 1
ATOM 619 N N . LYS A 1 83 ? -13.613 11.857 19.047 1.00 79.69 83 LYS A N 1
ATOM 620 C CA . LYS A 1 83 ? -12.468 12.431 19.780 1.00 79.69 83 LYS A CA 1
ATOM 621 C C . LYS A 1 83 ? -11.749 11.334 20.577 1.00 79.69 83 LYS A C 1
ATOM 623 O O . LYS A 1 83 ? -12.347 10.301 20.864 1.00 79.69 83 LYS A O 1
ATOM 628 N N . GLY A 1 84 ? -10.496 11.587 20.957 1.00 85.19 84 GLY A N 1
ATOM 629 C CA . GLY A 1 84 ? -9.690 10.703 21.810 1.00 85.19 84 GLY A CA 1
ATOM 630 C C . GLY A 1 84 ? -8.545 10.003 21.073 1.00 85.19 84 GLY A C 1
ATOM 631 O O . GLY A 1 84 ? -8.454 10.055 19.848 1.00 85.19 84 GLY A O 1
ATOM 632 N N . TRP A 1 85 ? -7.670 9.338 21.833 1.00 87.50 85 TRP A N 1
ATOM 633 C CA . TRP A 1 85 ? -6.452 8.696 21.317 1.00 87.50 85 TRP A CA 1
ATOM 634 C C . TRP A 1 85 ? -6.736 7.622 20.257 1.00 87.50 85 TRP A C 1
ATOM 636 O O . TRP A 1 85 ? -5.984 7.493 19.294 1.00 87.50 85 TRP A O 1
ATOM 646 N N . HIS A 1 86 ? -7.868 6.920 20.375 1.00 82.44 86 HIS A N 1
ATOM 647 C CA . HIS A 1 86 ? -8.331 5.958 19.377 1.00 82.44 86 HIS A CA 1
ATOM 648 C C . HIS A 1 86 ? -8.537 6.591 17.996 1.00 82.44 86 HIS A C 1
ATOM 650 O O . HIS A 1 86 ? -8.192 5.969 16.997 1.00 82.44 86 HIS A O 1
ATOM 656 N N . ARG A 1 87 ? -9.043 7.833 17.923 1.00 82.50 87 ARG A N 1
ATOM 657 C CA . ARG A 1 87 ? -9.219 8.550 16.648 1.00 82.50 87 ARG A CA 1
ATOM 658 C C . ARG A 1 87 ? -7.873 8.851 15.998 1.00 82.50 87 ARG A C 1
ATOM 660 O O . ARG A 1 87 ? -7.730 8.700 14.789 1.00 82.50 87 ARG A O 1
ATOM 667 N N . THR A 1 88 ? -6.888 9.255 16.793 1.00 82.81 88 THR A N 1
ATOM 668 C CA . THR A 1 88 ? -5.536 9.519 16.293 1.00 82.81 88 THR A CA 1
ATOM 669 C C . THR A 1 88 ? -4.886 8.234 15.791 1.00 82.81 88 THR A C 1
ATOM 671 O O . THR A 1 88 ? -4.385 8.212 14.673 1.00 82.81 88 THR A O 1
ATOM 674 N N . ALA A 1 89 ? -4.958 7.144 16.563 1.00 84.62 89 ALA A N 1
ATOM 675 C CA . ALA A 1 89 ? -4.431 5.841 16.151 1.00 84.62 89 ALA A CA 1
ATOM 676 C C . ALA A 1 89 ? -5.082 5.351 14.846 1.00 84.62 89 ALA A C 1
ATOM 678 O O . ALA A 1 89 ? -4.394 4.922 13.923 1.00 84.62 89 ALA A O 1
ATOM 679 N N . ALA A 1 90 ? -6.400 5.505 14.745 1.00 80.94 90 ALA A N 1
ATOM 680 C CA . ALA A 1 90 ? -7.185 5.218 13.555 1.00 80.94 90 ALA A CA 1
ATOM 681 C C . ALA A 1 90 ? -6.721 6.011 12.320 1.00 80.94 90 ALA A C 1
ATOM 683 O O . ALA A 1 90 ? -6.509 5.443 11.248 1.00 80.94 90 ALA A O 1
ATOM 684 N N . GLN A 1 91 ? -6.521 7.321 12.469 1.00 84.38 91 GLN A N 1
ATOM 685 C CA . GLN A 1 91 ? -6.029 8.179 11.391 1.00 84.38 91 GLN A CA 1
ATOM 686 C C . GLN A 1 91 ? -4.600 7.821 10.980 1.00 84.38 91 GLN A C 1
ATOM 688 O O . GLN A 1 91 ? -4.312 7.767 9.787 1.00 84.38 91 GLN A O 1
ATOM 693 N N . VAL A 1 92 ? -3.720 7.540 11.943 1.00 86.44 92 VAL A N 1
ATOM 694 C CA . VAL A 1 92 ? -2.341 7.113 11.669 1.00 86.44 92 VAL A CA 1
ATOM 695 C C . VAL A 1 92 ? -2.329 5.785 10.916 1.00 86.44 92 VAL A C 1
ATOM 697 O O . VAL A 1 92 ? -1.625 5.670 9.919 1.00 86.44 92 VAL A O 1
ATOM 700 N N . ALA A 1 93 ? -3.140 4.808 11.325 1.00 84.81 93 ALA A N 1
ATOM 701 C CA . ALA A 1 93 ? -3.255 3.532 10.621 1.00 84.81 93 ALA A CA 1
ATOM 702 C C . ALA A 1 93 ? -3.786 3.711 9.188 1.00 84.81 93 ALA A C 1
ATOM 704 O O . ALA A 1 93 ? -3.260 3.111 8.247 1.00 84.81 93 ALA A O 1
ATOM 705 N N . PHE A 1 94 ? -4.782 4.583 9.000 1.00 85.12 94 PHE A N 1
ATOM 706 C CA . PHE A 1 94 ? -5.292 4.898 7.669 1.00 85.12 94 PHE A CA 1
ATOM 707 C C . PHE A 1 94 ? -4.210 5.526 6.780 1.00 85.12 94 PHE A C 1
ATOM 709 O O . PHE A 1 94 ? -3.963 5.034 5.682 1.00 85.12 94 PHE A O 1
ATOM 716 N N . TRP A 1 95 ? -3.540 6.579 7.252 1.00 85.19 95 TRP A N 1
ATOM 717 C CA . TRP A 1 95 ? -2.531 7.295 6.468 1.00 85.19 95 TRP A CA 1
ATOM 718 C C . TRP A 1 95 ? -1.245 6.499 6.254 1.00 85.19 95 TRP A C 1
ATOM 720 O O . TRP A 1 95 ? -0.641 6.602 5.191 1.00 85.19 95 TRP A O 1
ATOM 730 N N . GLY A 1 96 ? -0.821 5.718 7.246 1.00 84.94 96 GLY A N 1
ATOM 731 C CA . GLY A 1 96 ? 0.422 4.954 7.189 1.00 84.94 96 GLY A CA 1
ATOM 732 C C . GLY A 1 96 ? 0.302 3.650 6.408 1.00 84.94 96 GLY A C 1
ATOM 733 O O . GLY A 1 96 ? 1.281 3.211 5.815 1.00 84.94 96 GLY A O 1
ATOM 734 N N . VAL A 1 97 ? -0.883 3.032 6.395 1.00 85.56 97 VAL A N 1
ATOM 735 C CA . VAL A 1 97 ? -1.070 1.693 5.819 1.00 85.56 97 VAL A CA 1
ATOM 736 C C . VAL A 1 97 ? -2.175 1.694 4.772 1.00 85.56 97 VAL A C 1
ATOM 738 O O . VAL A 1 97 ? -1.915 1.451 3.597 1.00 85.56 97 VAL A O 1
ATOM 741 N N . SER A 1 98 ? -3.413 1.998 5.168 1.00 84.25 98 SER A N 1
ATOM 742 C CA . SER A 1 98 ? -4.577 1.760 4.299 1.00 84.25 98 SER A CA 1
ATOM 743 C C . SER A 1 98 ? -4.553 2.600 3.021 1.00 84.25 98 SER A C 1
ATOM 745 O O . SER A 1 98 ? -4.829 2.081 1.938 1.00 84.25 98 SER A O 1
ATOM 747 N N . PHE A 1 99 ? -4.214 3.885 3.130 1.00 87.31 99 PHE A N 1
ATOM 748 C CA . PHE A 1 99 ? -4.193 4.802 1.998 1.00 87.31 99 PHE A CA 1
ATOM 749 C C . PHE A 1 99 ? -3.061 4.486 1.007 1.00 87.31 99 PHE A C 1
ATOM 751 O O . PHE A 1 99 ? -3.380 4.288 -0.167 1.00 87.31 99 PHE A O 1
ATOM 758 N N . PRO A 1 100 ? -1.783 4.344 1.423 1.00 86.56 100 PRO A N 1
ATOM 759 C CA . PRO A 1 100 ? -0.708 3.946 0.515 1.00 86.56 100 PRO A CA 1
ATOM 760 C C . PRO A 1 100 ? -0.983 2.617 -0.193 1.00 86.56 100 PRO A C 1
ATOM 762 O O . PRO A 1 100 ? -0.808 2.527 -1.407 1.00 86.56 100 PRO A O 1
ATOM 765 N N . THR A 1 101 ? -1.473 1.601 0.529 1.00 87.81 101 T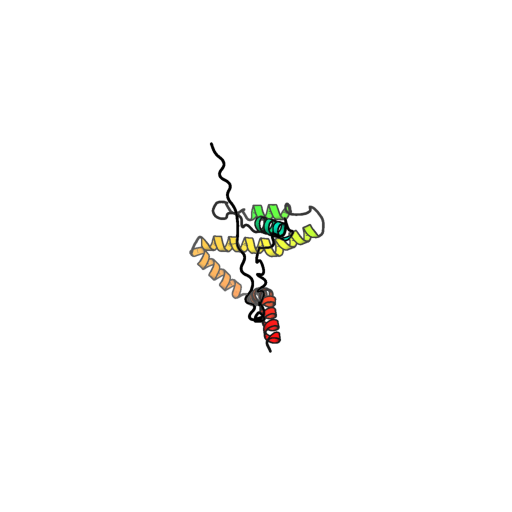HR A N 1
ATOM 766 C CA . THR A 1 101 ? -1.792 0.295 -0.066 1.00 87.81 101 THR A CA 1
ATOM 767 C C . THR A 1 101 ? -2.930 0.397 -1.082 1.00 87.81 101 THR A C 1
ATOM 769 O O . THR A 1 101 ? -2.825 -0.159 -2.174 1.00 87.81 101 THR A O 1
ATOM 772 N N . SER A 1 102 ? -3.995 1.141 -0.767 1.00 87.50 102 SER A N 1
ATOM 773 C CA . SER A 1 102 ? -5.124 1.326 -1.690 1.00 87.50 102 SER A CA 1
ATOM 774 C C . SER A 1 102 ? -4.709 2.107 -2.935 1.00 87.50 102 SER A C 1
ATOM 776 O O . SER A 1 102 ? -5.050 1.715 -4.050 1.00 87.50 102 SER A O 1
ATOM 778 N N . ALA A 1 103 ? -3.931 3.179 -2.768 1.00 87.81 103 ALA A N 1
ATOM 779 C CA . ALA A 1 103 ? -3.402 3.963 -3.879 1.00 87.81 103 ALA A CA 1
ATOM 780 C C . ALA A 1 103 ? -2.494 3.120 -4.789 1.00 87.81 103 ALA A C 1
ATOM 782 O O . ALA A 1 103 ? -2.630 3.183 -6.010 1.00 87.81 103 ALA A O 1
ATOM 783 N N . ALA A 1 104 ? -1.623 2.287 -4.209 1.00 89.12 104 ALA A N 1
ATOM 784 C CA . ALA A 1 104 ? -0.776 1.371 -4.966 1.00 89.12 104 ALA A CA 1
ATOM 785 C C . ALA A 1 104 ? -1.601 0.340 -5.753 1.00 89.12 104 ALA A C 1
ATOM 787 O O . ALA A 1 104 ? -1.334 0.123 -6.932 1.00 89.12 104 ALA A O 1
ATOM 788 N N . ALA A 1 105 ? -2.633 -0.250 -5.142 1.00 89.69 105 ALA A N 1
ATOM 789 C CA . ALA A 1 105 ? -3.509 -1.204 -5.820 1.00 89.69 105 ALA A CA 1
ATOM 790 C C . ALA A 1 105 ? -4.223 -0.574 -7.029 1.00 89.69 105 ALA A C 1
ATOM 792 O O . ALA A 1 105 ? -4.194 -1.146 -8.117 1.00 89.69 105 ALA A O 1
ATOM 793 N N . TYR A 1 106 ? -4.782 0.631 -6.865 1.00 88.12 106 TYR A N 1
ATOM 794 C CA . TYR A 1 106 ? -5.392 1.382 -7.969 1.00 88.12 106 TYR A CA 1
ATOM 795 C C . TYR A 1 106 ? -4.384 1.738 -9.068 1.00 88.12 106 TYR A C 1
ATOM 797 O O . TYR A 1 106 ? -4.715 1.682 -10.250 1.00 88.12 106 TYR A O 1
ATOM 805 N N . ALA A 1 107 ? -3.151 2.096 -8.705 1.00 89.00 107 ALA A N 1
ATOM 806 C CA . ALA A 1 107 ? -2.110 2.389 -9.685 1.00 89.00 107 ALA A CA 1
ATOM 807 C C . ALA A 1 107 ? -1.728 1.143 -10.498 1.00 89.00 107 ALA A C 1
ATOM 809 O O . ALA A 1 107 ? -1.577 1.236 -11.714 1.00 89.00 107 ALA A O 1
ATOM 810 N N . ILE A 1 108 ? -1.610 -0.021 -9.851 1.00 90.75 108 ILE A N 1
ATOM 811 C CA . ILE A 1 108 ? -1.325 -1.297 -10.525 1.00 90.75 108 ILE A CA 1
ATOM 812 C C . ILE A 1 108 ? -2.463 -1.667 -11.477 1.00 90.75 108 ILE A C 1
ATOM 814 O O . ILE A 1 108 ? -2.197 -2.024 -12.622 1.00 90.75 108 ILE A O 1
ATOM 818 N N . GLU A 1 109 ? -3.714 -1.539 -11.032 1.00 91.12 109 GLU A N 1
ATOM 819 C CA . GLU A 1 109 ? -4.899 -1.766 -11.865 1.00 91.12 109 GLU A CA 1
ATOM 820 C C . GLU A 1 109 ? -4.880 -0.859 -13.106 1.00 91.12 109 GLU A C 1
ATOM 822 O O . GLU A 1 109 ? -4.942 -1.347 -14.235 1.00 91.12 109 GLU A O 1
ATOM 827 N N . TRP A 1 110 ? -4.648 0.443 -12.914 1.00 91.44 110 TRP A N 1
ATOM 828 C CA . TRP A 1 110 ? -4.544 1.414 -14.004 1.00 91.44 110 TRP A CA 1
ATOM 829 C C . TRP A 1 110 ? -3.386 1.117 -14.971 1.00 91.44 110 TRP A C 1
ATOM 831 O O . TRP A 1 110 ? -3.542 1.264 -16.186 1.00 91.44 110 TRP A O 1
ATOM 841 N N . ILE A 1 111 ? -2.220 0.689 -14.475 1.00 93.62 111 ILE A N 1
ATOM 842 C CA . ILE A 1 111 ? -1.101 0.249 -15.329 1.00 93.62 111 ILE A CA 1
ATOM 843 C C . ILE A 1 111 ? -1.511 -0.998 -16.127 1.00 93.62 111 ILE A C 1
ATOM 845 O O . ILE A 1 111 ? -1.232 -1.081 -17.326 1.00 93.62 111 ILE A O 1
ATOM 849 N N . GLY A 1 112 ? -2.223 -1.925 -15.481 1.00 92.44 112 GLY A N 1
ATOM 850 C CA . GLY A 1 112 ? -2.735 -3.172 -16.044 1.00 92.44 112 GLY A CA 1
ATOM 851 C C . GLY A 1 112 ? -3.645 -2.998 -17.259 1.00 92.44 112 GLY A C 1
ATOM 852 O O . GLY A 1 112 ? -3.579 -3.803 -18.184 1.00 92.44 112 GLY A O 1
ATOM 853 N N . GLU A 1 113 ? -4.440 -1.928 -17.303 1.00 91.25 113 GLU A N 1
ATOM 854 C CA . GLU A 1 113 ? -5.422 -1.681 -18.369 1.00 91.25 113 GLU A CA 1
ATOM 855 C C . GLU A 1 113 ? -4.821 -1.506 -19.776 1.00 91.25 113 GLU A C 1
ATOM 857 O O . GLU A 1 113 ? -5.524 -1.704 -20.769 1.00 91.25 113 GLU A O 1
ATOM 862 N N . ARG A 1 114 ? -3.558 -1.065 -19.907 1.00 94.38 114 ARG A N 1
ATOM 863 C CA . ARG A 1 114 ? -2.942 -0.796 -21.222 1.00 94.38 114 ARG A CA 1
ATOM 864 C C . ARG A 1 114 ? -1.477 -1.242 -21.268 1.00 94.38 114 ARG A C 1
ATOM 866 O O . ARG A 1 114 ? -0.678 -0.722 -20.491 1.00 94.38 114 ARG A O 1
ATOM 873 N N . PRO A 1 115 ? -1.056 -2.067 -22.248 1.00 93.44 115 PRO A N 1
ATOM 874 C CA . PRO A 1 115 ? 0.338 -2.515 -22.367 1.00 93.44 115 PRO A CA 1
ATOM 875 C C . PRO A 1 115 ? 1.365 -1.378 -22.458 1.00 93.44 115 PRO A C 1
ATOM 877 O O . PRO A 1 115 ? 2.469 -1.487 -21.937 1.00 93.44 115 PRO A O 1
ATOM 880 N N . SER A 1 116 ? 1.010 -0.245 -23.068 1.00 95.50 116 SER A N 1
ATOM 881 C CA . SER A 1 116 ? 1.904 0.917 -23.132 1.00 95.50 116 SER A CA 1
ATOM 882 C C . SER A 1 116 ? 2.206 1.518 -21.755 1.00 95.50 116 SER A C 1
ATOM 884 O O . SER A 1 116 ? 3.316 2.002 -21.534 1.00 95.50 116 SER A O 1
ATOM 886 N N . ARG A 1 117 ? 1.263 1.450 -20.803 1.00 95.94 117 ARG A N 1
ATOM 887 C CA . ARG A 1 117 ? 1.474 1.929 -19.428 1.00 95.94 117 ARG A CA 1
ATOM 888 C C . ARG A 1 117 ? 2.482 1.059 -18.685 1.00 95.94 117 ARG A C 1
ATOM 890 O O . ARG A 1 117 ? 3.262 1.603 -17.913 1.00 95.94 117 ARG A O 1
ATOM 897 N N . TRP A 1 118 ? 2.537 -0.244 -18.972 1.00 94.25 118 TRP A N 1
ATOM 898 C CA . TRP A 1 118 ? 3.573 -1.133 -18.435 1.00 94.25 118 TRP A CA 1
ATOM 899 C C . TRP A 1 118 ? 4.970 -0.709 -18.857 1.00 94.25 118 TRP A C 1
ATOM 901 O O . TRP A 1 118 ? 5.851 -0.589 -18.012 1.00 94.25 118 TRP A O 1
ATOM 911 N N . VAL A 1 119 ? 5.167 -0.441 -20.150 1.00 95.31 119 VAL A N 1
ATOM 912 C CA . VAL A 1 119 ? 6.473 -0.014 -20.670 1.00 95.31 119 VAL A CA 1
ATOM 913 C C . VAL A 1 119 ? 6.924 1.270 -19.975 1.00 95.31 119 VAL A C 1
ATOM 915 O O . VAL A 1 119 ? 8.044 1.341 -19.474 1.00 95.31 119 VAL A O 1
ATOM 918 N N . VAL A 1 120 ? 6.033 2.260 -19.867 1.00 95.50 120 VAL A N 1
ATOM 919 C CA . VAL A 1 120 ? 6.327 3.517 -19.164 1.00 95.50 120 VAL A CA 1
ATOM 920 C C . VAL A 1 120 ? 6.617 3.275 -17.680 1.00 95.50 120 VAL A C 1
ATOM 922 O O . VAL A 1 120 ? 7.595 3.810 -17.163 1.00 95.50 120 VAL A O 1
ATOM 925 N N . ALA A 1 121 ? 5.820 2.452 -16.995 1.00 94.12 121 ALA A N 1
ATOM 926 C CA . ALA A 1 121 ? 6.025 2.131 -15.584 1.00 94.12 121 ALA A CA 1
ATOM 927 C C . ALA A 1 121 ? 7.379 1.448 -15.338 1.00 94.12 121 ALA A C 1
ATOM 929 O O . ALA A 1 121 ? 8.075 1.809 -14.393 1.00 94.12 121 ALA A O 1
ATOM 930 N N . LEU A 1 122 ? 7.787 0.518 -16.206 1.00 95.06 122 LEU A N 1
ATOM 931 C CA . LEU A 1 122 ? 9.087 -0.153 -16.126 1.00 95.06 122 LEU A CA 1
ATOM 932 C C . LEU A 1 122 ? 10.250 0.817 -16.352 1.00 95.06 122 LEU A C 1
ATOM 934 O O . LEU A 1 122 ? 11.238 0.756 -15.622 1.00 95.06 122 LEU A O 1
ATOM 938 N N . ILE A 1 123 ? 10.129 1.737 -17.315 1.00 96.88 123 ILE A N 1
ATOM 939 C CA . ILE A 1 123 ? 11.136 2.785 -17.542 1.00 96.88 123 ILE A CA 1
ATOM 940 C C . ILE A 1 123 ? 11.250 3.682 -16.307 1.00 96.88 123 ILE A C 1
ATOM 942 O O . ILE A 1 123 ? 12.354 3.913 -15.819 1.00 96.88 123 ILE A O 1
ATOM 946 N N . LEU A 1 124 ? 10.122 4.153 -15.767 1.00 94.81 124 LEU A N 1
ATOM 947 C CA . LEU A 1 124 ? 10.112 4.986 -14.563 1.00 94.81 124 LEU A CA 1
ATOM 948 C C . LEU A 1 124 ? 10.702 4.250 -13.358 1.00 94.81 124 LEU A C 1
ATOM 950 O O . LEU A 1 124 ? 11.495 4.834 -12.626 1.00 94.81 124 LEU A O 1
ATOM 954 N N . LEU A 1 125 ? 10.369 2.971 -13.174 1.00 92.12 125 LEU A N 1
ATOM 955 C CA . LEU A 1 125 ? 10.923 2.146 -12.103 1.00 92.12 125 LEU A CA 1
ATOM 956 C C . LEU A 1 125 ? 12.437 1.959 -12.270 1.00 92.12 125 LEU A C 1
ATOM 958 O O . LEU A 1 125 ? 13.176 2.073 -11.296 1.00 92.12 125 LEU A O 1
ATOM 962 N N . SER A 1 126 ? 12.902 1.730 -13.501 1.00 94.25 126 SER A N 1
ATOM 963 C CA . SER A 1 126 ? 14.326 1.619 -13.822 1.00 94.25 126 SER A CA 1
ATOM 964 C C . SER A 1 126 ? 15.077 2.913 -13.505 1.00 94.25 126 SER A C 1
ATOM 966 O O . SER A 1 126 ? 16.103 2.865 -12.830 1.00 94.25 126 SER A O 1
ATOM 968 N N . LEU A 1 127 ? 14.543 4.069 -13.915 1.00 95.12 127 LEU A N 1
ATOM 969 C CA . LEU A 1 127 ? 15.119 5.381 -13.604 1.00 95.12 127 LEU A CA 1
ATOM 970 C C . LEU A 1 127 ? 15.125 5.655 -12.098 1.00 95.12 127 LEU A C 1
ATOM 972 O O . LEU A 1 127 ? 16.118 6.137 -11.561 1.00 95.12 127 LEU A O 1
ATOM 976 N N . LEU A 1 128 ? 14.042 5.308 -11.401 1.00 92.81 128 LEU A N 1
ATOM 977 C CA . LEU A 1 128 ? 13.950 5.474 -9.955 1.00 92.81 128 LEU A CA 1
ATOM 978 C C . LEU A 1 128 ? 15.013 4.634 -9.235 1.00 92.81 128 LEU A C 1
ATOM 980 O O . LEU A 1 128 ? 15.636 5.112 -8.292 1.00 92.81 128 LEU A O 1
ATOM 984 N N . TYR A 1 129 ? 15.277 3.416 -9.713 1.00 92.50 129 TYR A N 1
ATOM 985 C CA . TYR A 1 129 ? 16.287 2.523 -9.142 1.00 92.50 129 TYR A CA 1
ATOM 986 C C . TYR A 1 129 ? 17.730 3.019 -9.325 1.00 92.50 129 TYR A C 1
ATOM 988 O O . TYR A 1 129 ? 18.625 2.583 -8.604 1.00 92.50 129 TYR A O 1
ATOM 996 N N . GLN A 1 130 ? 17.967 3.945 -10.258 1.00 93.50 130 GLN A N 1
ATOM 997 C CA . GLN A 1 130 ? 19.276 4.581 -10.432 1.00 93.50 130 GLN A CA 1
ATOM 998 C C . GLN A 1 130 ? 19.564 5.637 -9.354 1.00 93.50 130 GLN A C 1
ATOM 1000 O O . GLN A 1 130 ? 20.718 6.028 -9.178 1.00 93.50 130 GLN A O 1
ATOM 1005 N N . LEU A 1 131 ? 18.552 6.097 -8.608 1.00 94.19 131 LEU A N 1
ATOM 1006 C CA . LEU A 1 131 ? 18.765 7.020 -7.495 1.00 94.19 131 LEU A CA 1
ATOM 1007 C C . LEU A 1 131 ? 19.412 6.279 -6.312 1.00 94.19 131 LEU A C 1
ATOM 1009 O O . LEU A 1 131 ? 18.897 5.242 -5.891 1.00 94.19 131 LEU A O 1
ATOM 1013 N N . PRO A 1 132 ? 20.479 6.820 -5.696 1.00 88.12 132 PRO A N 1
ATOM 1014 C CA . PRO A 1 132 ? 21.313 6.083 -4.738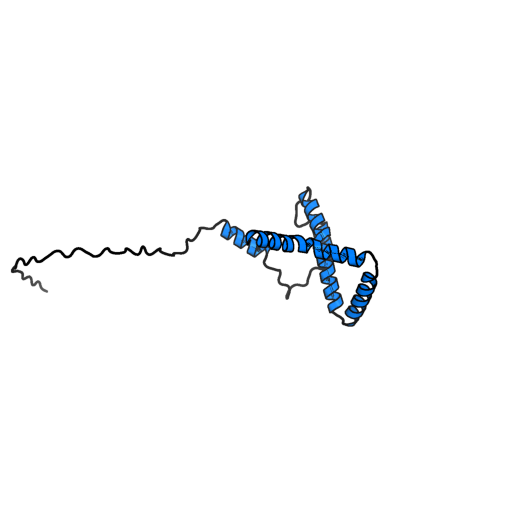 1.00 88.12 132 PRO A CA 1
ATOM 1015 C C . PRO A 1 132 ? 20.552 5.573 -3.504 1.00 88.12 132 PRO A C 1
ATOM 1017 O O . PRO A 1 132 ? 20.875 4.520 -2.958 1.00 88.12 132 PRO A O 1
ATOM 1020 N N . TYR A 1 133 ? 19.515 6.292 -3.078 1.00 91.12 133 TYR A N 1
ATOM 1021 C CA . TYR A 1 133 ? 18.741 5.961 -1.880 1.00 91.12 133 TYR A CA 1
ATOM 1022 C C . TYR A 1 133 ? 17.604 4.966 -2.136 1.00 91.12 133 TYR A C 1
ATOM 1024 O O . TYR A 1 133 ? 17.092 4.364 -1.194 1.00 91.12 133 TYR A O 1
ATOM 1032 N N . VAL A 1 134 ? 17.195 4.767 -3.392 1.00 88.56 134 VAL A N 1
ATOM 1033 C CA . VAL A 1 134 ? 16.025 3.939 -3.718 1.00 88.56 134 VAL A CA 1
ATOM 1034 C C . VAL A 1 134 ? 16.294 2.449 -3.484 1.00 88.56 134 VAL A C 1
ATOM 1036 O O . VAL A 1 134 ? 15.502 1.838 -2.769 1.00 88.56 134 VAL A O 1
ATOM 1039 N N . PRO A 1 135 ? 17.400 1.845 -3.962 1.00 86.12 135 PRO A N 1
ATOM 1040 C CA . PRO A 1 135 ? 17.705 0.441 -3.675 1.00 86.12 135 PRO A CA 1
ATOM 1041 C C . PRO A 1 135 ? 17.822 0.153 -2.174 1.00 86.12 135 PRO A C 1
ATOM 1043 O O . PRO A 1 135 ? 17.384 -0.893 -1.698 1.00 86.12 135 PRO A O 1
ATOM 1046 N N . GLN A 1 136 ? 18.372 1.103 -1.412 1.00 86.31 136 GLN A N 1
ATOM 1047 C CA . GLN A 1 136 ? 18.512 1.002 0.042 1.00 86.31 136 GLN A CA 1
ATOM 1048 C C . GLN A 1 136 ? 17.141 1.036 0.723 1.00 86.31 136 GLN A C 1
ATOM 1050 O O . GLN A 1 136 ? 16.836 0.164 1.536 1.00 86.31 136 GLN A O 1
ATOM 1055 N N . ALA A 1 137 ? 16.292 1.997 0.352 1.00 84.31 137 ALA A N 1
ATOM 1056 C CA . ALA A 1 137 ? 14.936 2.115 0.876 1.00 84.31 137 ALA A CA 1
ATOM 1057 C C . ALA A 1 137 ? 14.081 0.887 0.529 1.00 84.31 137 ALA A C 1
ATOM 1059 O O . ALA A 1 137 ? 13.401 0.360 1.404 1.00 84.31 137 ALA A O 1
ATOM 1060 N N . VAL A 1 138 ? 14.162 0.386 -0.708 1.00 84.94 138 VAL A N 1
ATOM 1061 C CA . VAL A 1 138 ? 13.478 -0.845 -1.142 1.00 84.94 138 VAL A CA 1
ATOM 1062 C C . VAL A 1 138 ? 13.980 -2.049 -0.345 1.00 84.94 138 VAL A C 1
ATOM 1064 O O . VAL A 1 138 ? 13.172 -2.822 0.166 1.00 84.94 138 VAL A O 1
ATOM 1067 N N . GLY A 1 139 ? 15.297 -2.183 -0.166 1.00 80.94 139 GLY A N 1
ATOM 1068 C CA . GLY A 1 139 ? 15.886 -3.253 0.638 1.00 80.94 139 GLY A CA 1
ATOM 1069 C C . GLY A 1 139 ? 15.402 -3.232 2.089 1.00 80.94 139 GLY A C 1
ATOM 1070 O O . GLY A 1 139 ? 15.023 -4.269 2.628 1.00 80.94 139 GLY A O 1
ATOM 1071 N N . VAL A 1 140 ? 15.348 -2.053 2.711 1.00 80.38 140 VAL A N 1
ATOM 1072 C CA . VAL A 1 140 ? 14.812 -1.877 4.069 1.00 80.38 140 VAL A CA 1
ATOM 1073 C C . VAL A 1 140 ? 13.315 -2.201 4.115 1.00 80.38 140 VAL A C 1
ATOM 1075 O O . VAL A 1 140 ? 12.882 -2.963 4.979 1.00 80.38 140 VAL A O 1
ATOM 1078 N N . LEU A 1 141 ? 12.534 -1.689 3.163 1.00 78.75 141 LEU A N 1
ATOM 1079 C CA . LEU A 1 141 ? 11.086 -1.885 3.096 1.00 78.75 141 LEU A CA 1
ATOM 1080 C C . LEU A 1 141 ? 10.696 -3.356 2.903 1.00 78.75 141 LEU A C 1
ATOM 1082 O O . LEU A 1 141 ? 9.705 -3.794 3.474 1.00 78.75 141 LEU A O 1
ATOM 1086 N N . ILE A 1 142 ? 11.476 -4.125 2.139 1.00 80.12 142 ILE A N 1
ATOM 1087 C CA . ILE A 1 142 ? 11.275 -5.572 1.968 1.00 80.12 142 ILE A CA 1
ATOM 1088 C C . ILE A 1 142 ? 11.723 -6.332 3.225 1.00 80.12 142 ILE A C 1
ATOM 1090 O O . ILE A 1 142 ? 11.072 -7.288 3.648 1.00 80.12 142 ILE A O 1
ATOM 1094 N N . ARG A 1 143 ? 12.831 -5.915 3.847 1.00 74.00 143 ARG A N 1
ATOM 1095 C CA . ARG A 1 143 ? 13.467 -6.657 4.945 1.00 74.00 143 ARG A CA 1
ATOM 1096 C C . ARG A 1 143 ? 12.765 -6.492 6.293 1.00 74.00 143 ARG A C 1
ATOM 1098 O O . ARG A 1 143 ? 12.695 -7.462 7.040 1.00 74.00 143 ARG A O 1
ATOM 1105 N N . ILE A 1 144 ? 12.235 -5.309 6.608 1.00 67.56 144 ILE A N 1
ATOM 1106 C CA . ILE A 1 144 ? 11.527 -5.044 7.875 1.00 67.56 144 ILE A CA 1
ATOM 1107 C C . ILE A 1 144 ? 10.319 -5.983 8.090 1.00 67.56 144 ILE A C 1
ATOM 1109 O O . ILE A 1 144 ? 10.271 -6.628 9.137 1.00 67.56 144 ILE A O 1
ATOM 1113 N N . PRO A 1 145 ? 9.365 -6.129 7.148 1.00 62.44 145 PRO A N 1
ATOM 1114 C CA . PRO A 1 145 ? 8.233 -7.041 7.324 1.00 62.44 145 PRO A CA 1
ATOM 1115 C C . PRO A 1 145 ? 8.639 -8.520 7.225 1.00 62.44 145 PRO A C 1
ATOM 1117 O O . PRO A 1 145 ? 7.964 -9.373 7.795 1.00 62.44 145 PRO A O 1
ATOM 1120 N N . ALA A 1 146 ? 9.752 -8.838 6.552 1.00 61.97 146 ALA A N 1
ATOM 1121 C CA . ALA A 1 146 ? 10.294 -10.196 6.499 1.00 61.97 146 ALA A CA 1
ATOM 1122 C C . ALA A 1 146 ? 11.001 -10.617 7.804 1.00 61.97 146 ALA A C 1
ATOM 1124 O O . ALA A 1 146 ? 11.104 -11.811 8.084 1.00 61.97 146 ALA A O 1
ATOM 1125 N N . TRP A 1 147 ? 11.460 -9.662 8.622 1.00 58.75 147 TRP A N 1
ATOM 1126 C CA . TRP A 1 147 ? 12.183 -9.929 9.867 1.00 58.75 147 TRP A CA 1
ATOM 1127 C C . TRP A 1 147 ? 11.426 -10.835 10.854 1.00 58.75 147 TRP A C 1
ATOM 1129 O O . TRP A 1 147 ? 12.012 -11.849 11.238 1.00 58.75 147 TRP A O 1
ATOM 1139 N N . PRO A 1 148 ? 10.148 -10.589 11.219 1.00 63.47 148 PRO A N 1
ATOM 1140 C CA . PRO A 1 148 ? 9.419 -11.477 12.127 1.00 63.47 148 PRO A CA 1
ATOM 1141 C C . PRO A 1 148 ? 9.288 -12.904 11.588 1.00 63.47 148 PRO A C 1
ATOM 1143 O O . PRO A 1 148 ? 9.394 -13.842 12.374 1.00 63.47 148 PRO A O 1
ATOM 1146 N N . ILE A 1 149 ? 9.144 -13.079 10.268 1.00 61.09 149 ILE A N 1
ATOM 1147 C CA . ILE A 1 149 ? 9.102 -14.397 9.616 1.00 61.09 149 ILE A CA 1
ATOM 1148 C C . ILE A 1 149 ? 10.471 -15.076 9.754 1.00 61.09 149 ILE A C 1
ATOM 1150 O O . ILE A 1 149 ? 10.574 -16.179 10.278 1.00 61.09 149 ILE A O 1
ATOM 1154 N N . THR A 1 150 ? 11.559 -14.405 9.371 1.00 59.41 150 THR A N 1
ATOM 1155 C CA . THR A 1 150 ? 12.914 -14.982 9.484 1.00 59.41 150 THR A CA 1
ATOM 1156 C C . THR A 1 150 ? 13.354 -15.241 10.932 1.00 59.41 150 THR A C 1
ATOM 1158 O O . THR A 1 150 ? 14.085 -16.198 11.193 1.00 59.41 150 THR A O 1
ATOM 1161 N N . ALA A 1 151 ? 12.879 -14.439 11.889 1.00 61.50 151 ALA A N 1
ATOM 1162 C CA . ALA A 1 151 ? 13.172 -14.593 13.310 1.00 61.50 151 ALA A CA 1
ATOM 1163 C C . ALA A 1 151 ? 12.412 -15.778 13.927 1.00 61.50 151 ALA A C 1
ATOM 1165 O O . ALA A 1 151 ? 12.988 -16.516 14.724 1.00 61.50 151 ALA A O 1
ATOM 1166 N N . THR A 1 152 ? 11.156 -16.014 13.524 1.00 60.16 152 THR A N 1
ATOM 1167 C CA . THR A 1 152 ? 10.387 -17.186 13.984 1.00 60.16 152 THR A CA 1
ATOM 1168 C C . THR A 1 152 ? 10.991 -18.496 13.486 1.00 60.16 152 THR A C 1
ATOM 1170 O O . THR A 1 152 ? 11.130 -19.426 14.276 1.00 60.16 152 THR A O 1
ATOM 1173 N N . TRP A 1 153 ? 11.447 -18.564 12.231 1.00 56.38 153 TRP A N 1
ATOM 1174 C CA . TRP A 1 153 ? 12.160 -19.747 11.727 1.00 56.38 153 TRP A CA 1
ATOM 1175 C C . TRP A 1 153 ? 13.503 -19.979 12.434 1.00 56.38 153 TRP A C 1
ATOM 1177 O O . TRP A 1 153 ? 13.837 -21.119 12.745 1.00 56.38 153 TRP A O 1
ATOM 1187 N N . SER A 1 154 ? 14.247 -18.913 12.749 1.00 62.84 154 SER A N 1
ATOM 1188 C CA . SER A 1 154 ? 15.518 -19.017 13.487 1.00 62.84 154 SER A CA 1
ATOM 1189 C C . SER A 1 154 ? 15.328 -19.526 14.923 1.00 62.84 154 SER A C 1
ATOM 1191 O O . SER A 1 154 ? 16.113 -20.343 15.396 1.00 62.84 154 SER A O 1
ATOM 1193 N N . LEU A 1 155 ? 14.265 -19.088 15.608 1.00 58.31 155 LEU A N 1
ATOM 1194 C CA . LEU A 1 155 ? 13.923 -19.562 16.954 1.00 58.31 155 LEU A CA 1
ATOM 1195 C C . LEU A 1 155 ? 13.440 -21.020 16.958 1.00 58.31 155 LEU A C 1
ATOM 1197 O O . LEU A 1 155 ? 13.803 -21.776 17.854 1.00 58.31 155 LEU A O 1
ATOM 1201 N N . LEU A 1 156 ? 12.670 -21.434 15.947 1.00 63.12 156 LEU A N 1
ATOM 1202 C CA . LEU A 1 156 ? 12.229 -22.826 15.795 1.00 63.12 156 LEU A CA 1
ATOM 1203 C C . LEU A 1 156 ? 13.388 -23.769 15.435 1.00 63.12 156 LEU A C 1
ATOM 1205 O O . LEU A 1 156 ? 13.428 -24.891 15.929 1.00 63.12 156 LEU A O 1
ATOM 1209 N N . GLY A 1 157 ? 14.351 -23.314 14.626 1.00 61.75 157 GLY A N 1
ATOM 1210 C CA . GLY A 1 157 ? 15.552 -24.089 14.292 1.00 61.75 157 GLY A CA 1
ATOM 1211 C C . GLY A 1 157 ? 16.489 -24.308 15.485 1.00 61.75 157 GLY A C 1
ATOM 1212 O O . GLY A 1 157 ? 17.043 -25.393 15.637 1.00 61.75 157 GLY A O 1
ATOM 1213 N N . LEU A 1 158 ? 16.613 -23.314 16.372 1.00 58.56 158 LEU A N 1
ATOM 1214 C CA . LEU A 1 158 ? 17.380 -23.430 17.620 1.00 58.56 158 LEU A CA 1
ATOM 1215 C C . LEU A 1 158 ? 16.698 -24.320 18.671 1.00 58.56 158 LEU A C 1
ATOM 1217 O O . LEU A 1 158 ? 17.389 -24.878 19.511 1.00 58.56 158 LEU A O 1
ATOM 1221 N N . ALA A 1 159 ? 15.370 -24.468 18.631 1.00 56.38 159 ALA A N 1
ATOM 1222 C CA . ALA A 1 159 ? 14.630 -25.357 19.532 1.00 56.38 159 ALA A CA 1
ATOM 1223 C C . ALA A 1 159 ? 14.641 -26.835 19.088 1.00 56.38 159 ALA A C 1
ATOM 1225 O O . ALA A 1 159 ? 14.225 -27.704 19.850 1.00 56.38 159 ALA A O 1
ATOM 1226 N N . ALA A 1 160 ? 15.082 -27.113 17.857 1.00 56.22 160 ALA A N 1
ATOM 1227 C CA . ALA A 1 160 ? 15.159 -28.453 17.271 1.00 56.22 160 ALA A CA 1
ATOM 1228 C C . ALA A 1 160 ? 16.574 -29.071 17.321 1.00 56.22 160 ALA A C 1
ATOM 1230 O O . ALA A 1 160 ? 16.778 -30.150 16.763 1.00 56.22 160 ALA A O 1
ATOM 1231 N N . SER A 1 161 ? 17.533 -28.378 17.948 1.00 51.75 161 SER A N 1
ATOM 1232 C CA . SER A 1 161 ? 18.927 -28.808 18.157 1.00 51.75 161 SER A CA 1
ATOM 1233 C C . SER A 1 161 ? 19.169 -29.110 19.632 1.00 51.75 161 SER A C 1
ATOM 1235 O O . SER A 1 161 ? 19.925 -30.063 19.913 1.00 51.75 161 SER A O 1
#

Foldseek 3Di:
DDDDDDDDDDDDDDDDDDDDDDDDPPPPPPPPVPPPPPPCDPVVVVVVVCCVVVPDPDPPPDDDDDLVRVVVCLVCVVVDDPDDPVNVVSNCCCVVPVSVVVVVVVLVVVCVVDVVSVVVVVVVVVVQVPPPCNVVVVVCVVVVVCVVVVVVVVVVVVVVD